Protein AF-Q0RJN5-F1 (afdb_monomer)

Nearest PDB structures (foldseek):
  2vxg-assembly2_B  TM=4.137E-01  e=9.667E+00  Drosophila melanogaster
  7qfw-assembly1_A  TM=2.878E-01  e=8.114E+00  Saccharomyces cerevisiae S288C

InterPro domains:
  IPR058711 SCO6045-like, C-terminal domain [PF26136] (18-96)

Structure (mmCIF, N/CA/C/O backbone):
data_AF-Q0RJN5-F1
#
_entry.id   AF-Q0RJN5-F1
#
loop_
_atom_site.group_PDB
_atom_site.id
_atom_site.type_symbol
_atom_site.label_atom_id
_atom_site.label_alt_id
_atom_site.label_comp_id
_atom_site.label_asym_id
_atom_site.label_entity_id
_atom_site.label_seq_id
_atom_site.pdbx_PDB_ins_code
_atom_site.Cartn_x
_atom_site.Cartn_y
_atom_site.Cartn_z
_atom_site.occupancy
_atom_site.B_iso_or_equiv
_atom_site.auth_seq_id
_atom_site.auth_comp_id
_atom_site.auth_asym_id
_atom_site.auth_atom_id
_atom_site.pdbx_PDB_model_num
ATOM 1 N N . MET A 1 1 ? 22.561 -2.461 -50.971 1.00 41.19 1 MET A N 1
ATOM 2 C CA . MET A 1 1 ? 21.903 -3.291 -49.940 1.00 41.19 1 MET A CA 1
ATOM 3 C C . MET A 1 1 ? 20.669 -2.527 -49.479 1.00 41.19 1 MET A C 1
ATOM 5 O O . MET A 1 1 ? 20.798 -1.610 -48.682 1.00 41.19 1 MET A O 1
ATOM 9 N N . GLY A 1 2 ? 19.520 -2.763 -50.122 1.00 50.59 2 GLY A N 1
ATOM 10 C CA . GLY A 1 2 ? 18.299 -1.992 -49.871 1.00 50.59 2 GLY A CA 1
ATOM 11 C C . GLY A 1 2 ? 17.661 -2.412 -48.552 1.00 50.59 2 GLY A C 1
ATOM 12 O O . GLY A 1 2 ? 17.374 -3.590 -48.360 1.00 50.59 2 GLY A O 1
ATOM 13 N N . THR A 1 3 ? 17.462 -1.467 -47.639 1.00 60.16 3 THR A N 1
ATOM 14 C CA . THR A 1 3 ? 16.621 -1.664 -46.457 1.00 60.16 3 THR A CA 1
ATOM 15 C C . THR A 1 3 ? 15.200 -1.942 -46.936 1.00 60.16 3 THR A C 1
ATOM 17 O O . THR A 1 3 ? 14.5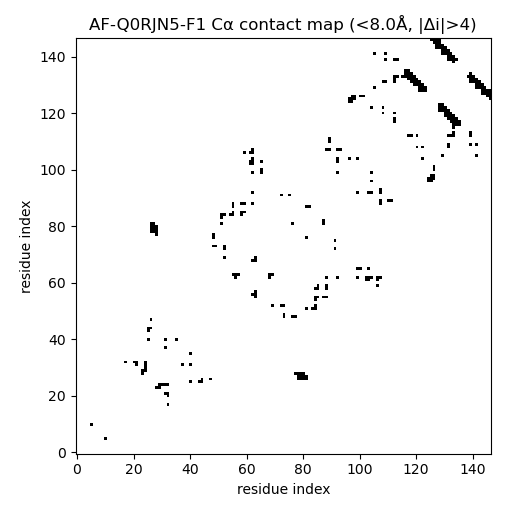68 -1.057 -47.514 1.00 60.16 3 THR A O 1
ATOM 20 N N . ALA A 1 4 ? 14.710 -3.168 -46.743 1.00 65.62 4 ALA A N 1
ATOM 21 C CA . ALA A 1 4 ? 13.299 -3.473 -46.953 1.00 65.62 4 ALA A CA 1
ATOM 22 C C . ALA A 1 4 ? 12.446 -2.465 -46.155 1.00 65.62 4 ALA A C 1
ATOM 24 O O . ALA A 1 4 ? 12.834 -2.119 -45.031 1.00 65.62 4 ALA A O 1
ATOM 25 N N . PRO A 1 5 ? 11.332 -1.958 -46.712 1.00 68.38 5 PRO A N 1
ATOM 26 C CA . PRO A 1 5 ? 10.482 -1.015 -46.002 1.00 68.38 5 PRO A CA 1
ATOM 27 C C . PRO A 1 5 ? 10.015 -1.664 -44.698 1.00 68.38 5 PRO A C 1
ATOM 29 O O . PRO A 1 5 ? 9.427 -2.745 -44.701 1.00 68.38 5 PRO A O 1
ATOM 32 N N . VAL A 1 6 ? 10.341 -1.027 -43.573 1.00 76.56 6 VAL A N 1
ATOM 33 C CA . VAL A 1 6 ? 9.873 -1.460 -42.258 1.00 76.56 6 VAL A CA 1
ATOM 34 C C . VAL A 1 6 ? 8.358 -1.344 -42.270 1.00 76.56 6 VAL A C 1
ATOM 36 O O . VAL A 1 6 ? 7.841 -0.241 -42.423 1.00 76.56 6 VAL A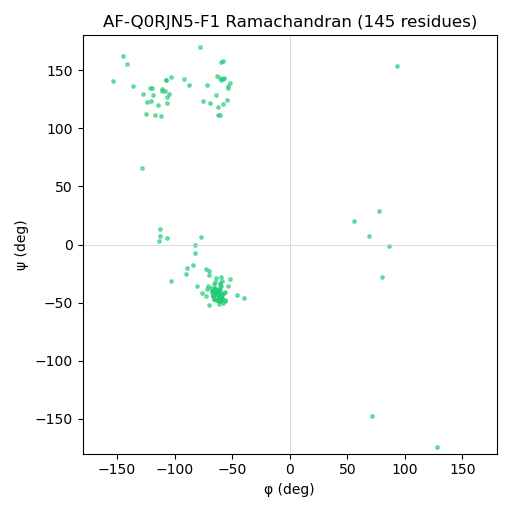 O 1
ATOM 39 N N . ASP A 1 7 ? 7.664 -2.466 -42.099 1.00 88.50 7 ASP A N 1
ATOM 40 C CA . ASP A 1 7 ? 6.226 -2.453 -41.857 1.00 88.50 7 ASP A CA 1
ATOM 41 C C . ASP A 1 7 ? 5.961 -1.669 -40.553 1.00 88.50 7 ASP A C 1
ATOM 43 O O . ASP A 1 7 ? 6.380 -2.111 -39.468 1.00 88.50 7 ASP A O 1
ATOM 47 N N . PRO A 1 8 ? 5.331 -0.483 -40.639 1.00 89.19 8 PRO A N 1
ATOM 48 C CA . PRO A 1 8 ? 5.120 0.380 -39.486 1.00 89.19 8 PRO A CA 1
ATOM 49 C C . PRO A 1 8 ? 4.205 -0.265 -38.441 1.00 89.19 8 PRO A C 1
ATOM 51 O O . PRO A 1 8 ? 4.379 -0.001 -37.248 1.00 89.19 8 PRO A O 1
ATOM 54 N N . ASP A 1 9 ? 3.283 -1.143 -38.842 1.00 90.81 9 ASP A N 1
ATOM 55 C CA . ASP A 1 9 ? 2.374 -1.810 -37.911 1.00 90.81 9 ASP A CA 1
ATOM 56 C C . ASP A 1 9 ? 3.088 -2.930 -37.154 1.00 90.81 9 ASP A C 1
ATOM 58 O O . ASP A 1 9 ? 2.991 -3.010 -35.924 1.00 90.81 9 ASP A O 1
ATOM 62 N N . ALA A 1 10 ? 3.925 -3.713 -37.841 1.00 88.94 10 ALA A N 1
ATOM 63 C CA . ALA A 1 10 ? 4.805 -4.674 -37.181 1.00 88.94 10 ALA A CA 1
ATOM 64 C C . ALA A 1 10 ? 5.794 -3.985 -36.220 1.00 88.94 10 ALA A C 1
ATOM 66 O O . ALA A 1 10 ? 6.080 -4.504 -35.137 1.00 88.94 10 ALA A O 1
ATOM 67 N N . ALA A 1 11 ? 6.318 -2.808 -36.580 1.00 90.25 11 ALA A N 1
ATOM 68 C CA . ALA A 1 11 ? 7.181 -2.021 -35.699 1.00 90.25 11 ALA A CA 1
ATOM 69 C C . ALA A 1 11 ? 6.434 -1.508 -34.458 1.00 90.25 11 ALA A C 1
ATOM 71 O O . ALA A 1 11 ? 6.941 -1.632 -33.339 1.00 90.25 11 ALA A O 1
ATOM 72 N N . ARG A 1 12 ? 5.210 -0.998 -34.633 1.00 92.81 12 ARG A N 1
ATOM 73 C CA . ARG A 1 12 ? 4.350 -0.542 -33.533 1.00 92.81 12 ARG A CA 1
ATOM 74 C C . ARG A 1 12 ? 3.989 -1.683 -32.581 1.00 92.81 12 ARG A C 1
ATOM 76 O O . ARG A 1 12 ? 4.052 -1.494 -31.367 1.00 92.81 12 ARG A O 1
ATOM 83 N N . ALA A 1 13 ? 3.676 -2.868 -33.105 1.00 92.44 13 ALA A N 1
ATOM 84 C CA . ALA A 1 13 ? 3.374 -4.045 -32.291 1.00 92.44 13 ALA A CA 1
ATOM 85 C C . ALA A 1 13 ? 4.567 -4.459 -31.410 1.00 92.44 13 ALA A C 1
ATOM 87 O O . ALA A 1 13 ? 4.402 -4.682 -30.210 1.00 92.44 13 ALA A O 1
ATOM 88 N N . ARG A 1 14 ? 5.789 -4.484 -31.968 1.00 89.94 14 ARG A N 1
ATOM 89 C CA . ARG A 1 14 ? 7.009 -4.773 -31.190 1.00 89.94 14 ARG A CA 1
ATOM 90 C C . ARG A 1 14 ? 7.244 -3.749 -30.078 1.00 89.94 14 ARG A C 1
ATOM 92 O O . ARG A 1 14 ? 7.588 -4.135 -28.962 1.00 89.94 14 ARG A O 1
ATOM 99 N N . LEU A 1 15 ? 7.019 -2.464 -30.358 1.00 92.38 15 LEU A N 1
ATOM 100 C CA . LEU A 1 15 ? 7.136 -1.406 -29.353 1.00 92.38 15 LEU A CA 1
ATOM 101 C C . LEU A 1 15 ? 6.131 -1.596 -28.209 1.00 92.38 15 LEU A C 1
ATOM 103 O O . LEU A 1 15 ? 6.518 -1.512 -27.046 1.00 92.38 15 LEU A O 1
ATOM 107 N N . ALA A 1 16 ? 4.870 -1.892 -28.524 1.00 92.69 16 ALA A N 1
ATOM 108 C CA . ALA A 1 16 ? 3.829 -2.099 -27.519 1.00 92.69 16 ALA A CA 1
ATOM 109 C C . ALA A 1 16 ? 4.154 -3.271 -26.573 1.00 92.69 16 ALA A C 1
ATOM 111 O O . ALA A 1 16 ? 3.948 -3.170 -25.360 1.00 92.69 16 ALA A O 1
ATOM 112 N N . VAL A 1 17 ? 4.722 -4.359 -27.106 1.00 91.00 17 VAL A N 1
ATOM 113 C CA . VAL A 1 17 ? 5.202 -5.496 -26.302 1.00 91.00 17 VAL A CA 1
ATOM 114 C C . VAL A 1 17 ? 6.348 -5.067 -25.384 1.00 91.00 17 VAL A C 1
ATOM 116 O O . VAL A 1 17 ? 6.300 -5.337 -24.185 1.00 91.00 17 VAL A O 1
ATOM 119 N N . GLY A 1 18 ? 7.340 -4.345 -25.913 1.00 90.25 18 GLY A N 1
ATOM 120 C CA . GLY A 1 18 ? 8.468 -3.839 -25.123 1.00 90.25 18 GLY A CA 1
ATOM 121 C C . GLY A 1 18 ? 8.041 -2.879 -24.008 1.00 90.25 18 GLY A C 1
ATOM 122 O O . GLY A 1 18 ? 8.487 -3.012 -22.871 1.00 90.25 18 GLY A O 1
ATOM 123 N N . GLN A 1 19 ? 7.118 -1.958 -24.295 1.00 93.19 19 GLN A N 1
ATOM 124 C CA . GLN A 1 19 ? 6.549 -1.043 -23.301 1.00 93.19 19 GLN A CA 1
ATOM 125 C C . GLN A 1 19 ? 5.777 -1.792 -22.212 1.00 93.19 19 GLN A C 1
ATOM 127 O O . GLN A 1 19 ? 5.919 -1.479 -21.032 1.00 93.19 19 GLN A O 1
ATOM 132 N N . SER A 1 20 ? 5.000 -2.808 -22.591 1.00 90.50 20 SER A N 1
ATOM 133 C CA . SER A 1 20 ? 4.264 -3.636 -21.632 1.00 90.50 20 SER A CA 1
ATOM 134 C C . SER A 1 20 ? 5.214 -4.413 -20.719 1.00 90.50 20 SER A C 1
ATOM 136 O O . SER A 1 20 ? 5.011 -4.441 -19.506 1.00 90.50 20 SER A O 1
ATOM 138 N N . ALA A 1 21 ? 6.288 -4.981 -21.278 1.00 89.19 21 ALA A N 1
ATOM 139 C CA . ALA A 1 21 ? 7.324 -5.668 -20.511 1.00 89.19 21 ALA A CA 1
ATOM 140 C C . ALA A 1 21 ? 8.051 -4.720 -19.544 1.00 89.19 21 ALA A C 1
ATOM 142 O O . ALA A 1 21 ? 8.239 -5.063 -18.379 1.00 89.19 21 ALA A O 1
ATOM 143 N N . LEU A 1 22 ? 8.390 -3.505 -19.990 1.00 92.38 22 LEU A N 1
ATOM 144 C CA . LEU A 1 22 ? 9.001 -2.480 -19.142 1.00 92.38 22 LEU A CA 1
ATOM 145 C C . LEU A 1 22 ? 8.083 -2.084 -17.978 1.00 92.38 22 LEU A C 1
ATOM 147 O O . LEU A 1 22 ? 8.518 -2.054 -16.828 1.00 92.38 22 LEU A O 1
ATOM 151 N N . VAL A 1 23 ? 6.804 -1.812 -18.255 1.00 90.94 23 VAL A N 1
ATOM 152 C CA . VAL A 1 23 ? 5.828 -1.463 -17.212 1.00 90.94 23 VAL A CA 1
ATOM 153 C C . VAL A 1 23 ? 5.663 -2.617 -16.225 1.00 90.94 23 VAL A C 1
ATOM 155 O O . VAL A 1 23 ? 5.669 -2.385 -15.017 1.00 90.94 23 VAL A O 1
ATOM 158 N N . ALA A 1 24 ? 5.583 -3.859 -16.706 1.00 87.50 24 ALA A N 1
ATOM 159 C CA . ALA A 1 24 ? 5.522 -5.033 -15.841 1.00 87.50 24 ALA A CA 1
ATOM 160 C C . ALA A 1 24 ? 6.780 -5.170 -14.963 1.00 87.50 24 ALA A C 1
ATOM 162 O O . ALA A 1 24 ? 6.657 -5.400 -13.760 1.00 87.50 24 ALA A O 1
ATOM 163 N N . ALA A 1 25 ? 7.979 -4.961 -15.516 1.00 89.50 25 ALA A N 1
ATOM 164 C CA . ALA A 1 25 ? 9.235 -5.011 -14.764 1.00 89.50 25 ALA A CA 1
ATOM 165 C C . ALA A 1 25 ? 9.309 -3.933 -13.667 1.00 89.50 25 ALA A C 1
ATOM 167 O O . ALA A 1 25 ? 9.737 -4.210 -12.542 1.00 89.50 25 ALA A O 1
ATOM 168 N N . LEU A 1 26 ? 8.847 -2.716 -13.967 1.00 91.00 26 LEU A N 1
ATOM 169 C CA . LEU A 1 26 ? 8.826 -1.595 -13.023 1.00 91.00 26 LEU A CA 1
ATOM 170 C C . LEU A 1 26 ? 7.791 -1.768 -11.905 1.00 91.00 26 LEU A C 1
ATOM 172 O O . LEU A 1 26 ? 8.020 -1.332 -10.780 1.00 91.00 26 LEU A O 1
ATOM 176 N N . VAL A 1 27 ? 6.643 -2.369 -12.213 1.00 86.62 27 VAL A N 1
ATOM 177 C CA . VAL A 1 27 ? 5.472 -2.353 -11.328 1.00 86.62 27 VAL A CA 1
ATOM 178 C C . VAL A 1 27 ? 5.274 -3.676 -10.583 1.00 86.62 27 VAL A C 1
ATOM 180 O O . VAL A 1 27 ? 4.782 -3.666 -9.457 1.00 86.62 27 VAL A O 1
ATOM 183 N N . ALA A 1 28 ? 5.659 -4.806 -11.177 1.00 83.25 28 ALA A N 1
ATOM 184 C CA . ALA A 1 28 ? 5.449 -6.148 -10.630 1.00 83.25 28 ALA A CA 1
ATOM 185 C C . ALA A 1 28 ? 6.750 -6.883 -10.249 1.00 83.25 28 ALA A C 1
ATOM 187 O O . ALA A 1 28 ? 6.684 -8.032 -9.827 1.00 83.25 28 ALA A O 1
ATOM 188 N N . GLY A 1 29 ? 7.921 -6.243 -10.373 1.00 80.00 29 GLY A N 1
ATOM 189 C CA . GLY A 1 29 ? 9.197 -6.816 -9.919 1.00 80.00 29 GLY A CA 1
ATOM 190 C C . GLY A 1 29 ? 9.803 -7.874 -10.849 1.00 80.00 29 GLY A C 1
ATOM 191 O O . GLY A 1 29 ? 10.496 -8.771 -10.380 1.00 80.00 29 GLY A O 1
ATOM 192 N N . GLY A 1 30 ? 9.536 -7.790 -12.155 1.00 82.00 30 GLY A N 1
ATOM 193 C CA . GLY A 1 30 ? 10.166 -8.646 -13.167 1.00 82.00 30 GLY A CA 1
ATOM 194 C C . GLY A 1 30 ? 11.595 -8.221 -13.531 1.00 82.00 30 GLY A C 1
ATOM 195 O O . GLY A 1 30 ? 12.038 -7.131 -13.167 1.00 82.00 30 GLY A O 1
ATOM 196 N N . ALA A 1 31 ? 12.291 -9.081 -14.281 1.00 85.38 31 ALA A N 1
ATOM 197 C CA . ALA A 1 31 ? 13.629 -8.798 -14.800 1.00 85.38 31 ALA A CA 1
ATOM 198 C C . ALA A 1 31 ? 13.652 -7.527 -15.666 1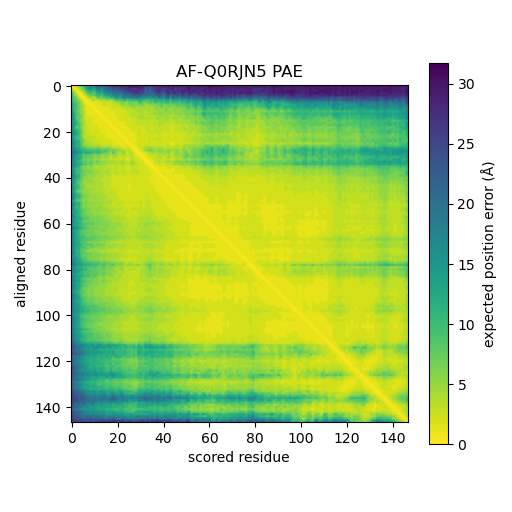.00 85.38 31 ALA A C 1
ATOM 200 O O . ALA A 1 31 ? 12.721 -7.276 -16.437 1.00 85.38 31 ALA A O 1
ATOM 201 N N . ASP A 1 32 ? 14.731 -6.751 -15.552 1.00 87.81 32 ASP A N 1
ATOM 202 C CA . ASP A 1 32 ? 14.934 -5.549 -16.359 1.00 87.81 32 ASP A CA 1
ATOM 203 C C . ASP A 1 32 ? 15.069 -5.921 -17.844 1.00 87.81 32 ASP A C 1
ATOM 205 O O . ASP A 1 32 ? 15.875 -6.794 -18.185 1.00 87.81 32 ASP A O 1
ATOM 209 N N . PRO A 1 33 ? 14.301 -5.285 -18.752 1.00 87.56 33 PRO A N 1
ATOM 210 C CA . PRO A 1 33 ? 14.492 -5.483 -20.180 1.00 87.56 33 PRO A CA 1
ATOM 211 C C . PRO A 1 33 ? 15.905 -5.063 -20.604 1.00 87.56 33 PRO A C 1
ATOM 213 O O . PRO A 1 33 ? 16.446 -4.069 -20.116 1.00 87.56 33 PRO A O 1
ATOM 216 N N . ALA A 1 34 ? 16.494 -5.796 -21.551 1.00 86.75 34 ALA A N 1
ATOM 217 C CA . ALA A 1 34 ? 17.821 -5.477 -22.067 1.00 86.75 34 ALA A CA 1
ATOM 218 C C . ALA A 1 34 ? 17.879 -4.049 -22.644 1.00 86.75 34 ALA A C 1
ATOM 220 O O . ALA A 1 34 ? 16.933 -3.582 -23.279 1.00 86.75 34 ALA A O 1
ATOM 221 N N . GLY A 1 35 ? 19.014 -3.374 -22.443 1.00 88.75 35 GLY A N 1
ATOM 222 C CA . GLY A 1 35 ? 19.253 -2.018 -22.949 1.00 88.75 35 GLY A CA 1
ATOM 223 C C . GLY A 1 35 ? 18.750 -0.885 -22.048 1.00 88.75 35 GLY A C 1
ATOM 224 O O . GLY A 1 35 ? 18.973 0.275 -22.384 1.00 88.75 35 GLY A O 1
ATOM 225 N N . PHE A 1 36 ? 18.119 -1.191 -20.909 1.00 89.69 36 PHE A N 1
ATOM 226 C CA . PHE A 1 36 ? 17.817 -0.200 -19.873 1.00 89.69 36 PHE A CA 1
ATOM 227 C C . PHE A 1 36 ? 18.934 -0.135 -18.833 1.00 89.69 36 PHE A C 1
ATOM 229 O O . PHE A 1 36 ? 19.508 -1.156 -18.458 1.00 89.69 36 PHE A O 1
ATOM 236 N N . ASP A 1 37 ? 19.225 1.076 -18.357 1.00 93.44 3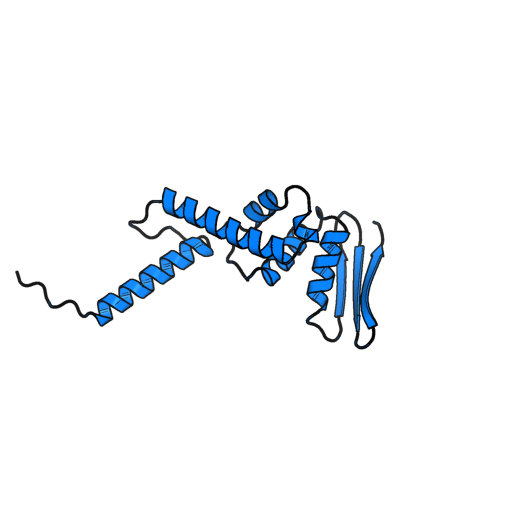7 ASP A N 1
ATOM 237 C CA . ASP A 1 37 ? 20.165 1.287 -17.260 1.00 93.44 37 ASP A CA 1
ATOM 238 C C . ASP A 1 37 ? 19.573 0.755 -15.936 1.00 93.44 37 ASP A C 1
ATOM 240 O O . ASP A 1 37 ? 18.505 1.228 -15.520 1.00 93.44 37 ASP A O 1
ATOM 244 N N . PRO A 1 38 ? 20.240 -0.189 -15.244 1.00 91.44 38 PRO A N 1
ATOM 245 C CA . PRO A 1 38 ? 19.732 -0.748 -13.990 1.00 91.44 38 PRO A CA 1
ATOM 246 C C . PRO A 1 38 ? 19.543 0.305 -12.887 1.00 91.44 38 PRO A C 1
ATOM 248 O O . PRO A 1 38 ? 18.611 0.215 -12.085 1.00 91.44 38 PRO A O 1
ATOM 251 N N . GLY A 1 39 ? 20.391 1.341 -12.853 1.00 94.31 39 GLY A N 1
ATOM 252 C CA . GLY A 1 39 ? 20.292 2.429 -11.878 1.00 94.31 39 GLY A CA 1
ATOM 253 C C . GLY A 1 39 ? 19.032 3.277 -12.072 1.00 94.31 39 GLY A C 1
ATOM 254 O O . GLY A 1 39 ? 18.315 3.566 -11.109 1.00 94.31 39 GLY A O 1
ATOM 255 N N . ALA A 1 40 ? 18.720 3.628 -13.318 1.00 94.00 40 ALA A N 1
ATOM 256 C CA . ALA A 1 40 ? 17.510 4.344 -13.700 1.00 94.00 40 ALA A CA 1
ATOM 257 C C . ALA A 1 40 ? 16.248 3.505 -13.453 1.00 94.00 40 ALA A C 1
ATOM 259 O O . ALA A 1 40 ? 15.237 4.040 -12.982 1.00 94.00 40 ALA A O 1
ATOM 260 N N . MET A 1 41 ? 16.307 2.194 -13.707 1.00 93.81 41 MET A N 1
ATOM 261 C CA . MET A 1 41 ? 15.222 1.262 -13.386 1.00 93.81 41 MET A CA 1
ATOM 262 C C . MET A 1 41 ? 14.929 1.260 -11.885 1.00 93.81 41 MET A C 1
ATOM 264 O O . MET A 1 41 ? 13.783 1.459 -11.475 1.00 93.81 41 MET A O 1
ATOM 268 N N . GLU A 1 42 ? 15.960 1.135 -11.053 1.00 91.75 42 GLU A N 1
ATOM 269 C CA . GLU A 1 42 ? 15.803 1.138 -9.600 1.00 91.75 42 GLU A CA 1
ATOM 270 C C . GLU A 1 42 ? 15.340 2.497 -9.051 1.00 91.75 42 GLU A C 1
ATOM 272 O O . GLU A 1 42 ? 14.472 2.5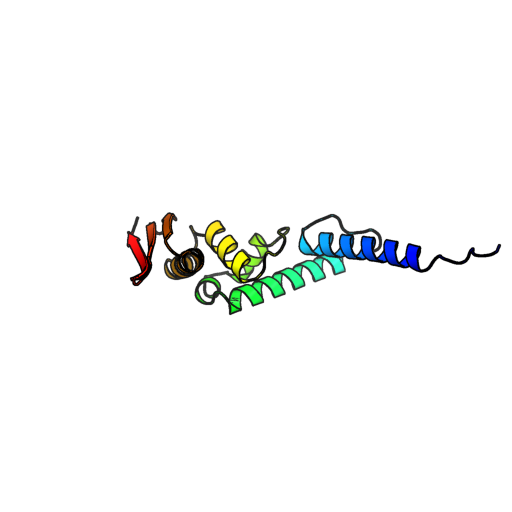72 -8.180 1.00 91.75 42 GLU A O 1
ATOM 277 N N . ALA A 1 43 ? 15.857 3.608 -9.582 1.00 94.25 43 ALA A N 1
ATOM 278 C CA . ALA A 1 43 ? 15.357 4.942 -9.249 1.00 94.25 43 ALA A CA 1
ATOM 279 C C . ALA A 1 43 ? 13.862 5.092 -9.590 1.00 94.25 43 ALA A C 1
ATOM 281 O O . ALA A 1 43 ? 13.085 5.608 -8.782 1.00 94.25 43 ALA A O 1
ATOM 282 N N . THR A 1 44 ? 13.443 4.582 -10.750 1.00 94.62 44 THR A N 1
ATOM 283 C CA . THR A 1 44 ? 12.045 4.631 -11.193 1.00 94.62 44 THR A CA 1
ATOM 284 C C . THR A 1 44 ? 11.144 3.774 -10.304 1.00 94.62 44 THR A C 1
ATOM 286 O O . THR A 1 44 ? 10.079 4.239 -9.894 1.00 94.62 44 THR A O 1
ATOM 289 N N . ARG A 1 45 ? 11.569 2.557 -9.934 1.00 93.00 45 ARG A N 1
ATOM 290 C CA . ARG A 1 45 ? 10.833 1.698 -8.989 1.00 93.00 45 ARG A CA 1
ATOM 291 C C . ARG A 1 45 ? 10.597 2.400 -7.657 1.00 93.00 45 ARG A C 1
ATOM 293 O O . ARG A 1 45 ? 9.457 2.461 -7.194 1.00 93.00 45 ARG A O 1
ATOM 300 N N . ARG A 1 46 ? 11.643 2.998 -7.080 1.00 92.88 46 ARG A N 1
ATOM 301 C CA . ARG A 1 46 ? 11.541 3.758 -5.823 1.00 92.88 46 ARG A CA 1
ATOM 302 C C . ARG A 1 46 ? 10.556 4.921 -5.941 1.00 92.88 46 ARG A C 1
ATOM 304 O O . ARG A 1 46 ? 9.658 5.040 -5.110 1.00 92.88 46 ARG A O 1
ATOM 311 N N . ALA A 1 47 ? 10.636 5.704 -7.017 1.00 94.69 47 ALA A N 1
ATOM 312 C CA . ALA A 1 47 ? 9.707 6.808 -7.263 1.00 94.69 47 ALA A CA 1
ATOM 313 C C . ALA A 1 47 ? 8.241 6.341 -7.396 1.00 94.69 47 ALA A C 1
ATOM 315 O O . ALA A 1 47 ? 7.324 6.995 -6.889 1.00 94.69 47 ALA A O 1
ATOM 316 N N . LEU A 1 48 ? 7.996 5.196 -8.044 1.00 94.44 48 LEU A N 1
ATOM 317 C CA . LEU A 1 48 ? 6.657 4.607 -8.158 1.00 94.44 48 LEU A CA 1
ATOM 318 C C . LEU A 1 48 ? 6.117 4.142 -6.800 1.00 94.44 48 LEU A C 1
ATOM 320 O O . LEU A 1 48 ? 4.953 4.409 -6.483 1.00 94.44 48 LEU A O 1
ATOM 324 N N . VAL A 1 49 ? 6.950 3.493 -5.983 1.00 95.31 49 VAL A N 1
ATOM 325 C CA . VAL A 1 49 ? 6.584 3.100 -4.616 1.00 95.31 49 VAL A CA 1
ATOM 326 C C . VAL A 1 49 ? 6.274 4.333 -3.766 1.00 95.31 49 VAL A C 1
ATOM 328 O O . VAL A 1 49 ? 5.260 4.347 -3.068 1.00 95.31 49 VAL A O 1
ATOM 331 N N . ASP A 1 50 ? 7.061 5.402 -3.874 1.00 95.88 50 ASP A N 1
ATOM 332 C CA . ASP A 1 50 ? 6.799 6.653 -3.159 1.00 95.88 50 ASP A CA 1
ATOM 333 C C . ASP A 1 50 ? 5.502 7.332 -3.595 1.00 95.88 50 ASP A C 1
ATOM 335 O O . ASP A 1 50 ? 4.728 7.801 -2.755 1.00 95.88 50 ASP A O 1
ATOM 339 N N . LYS A 1 51 ? 5.199 7.326 -4.895 1.00 95.69 51 LYS A N 1
ATOM 340 C CA . LYS A 1 51 ? 3.917 7.820 -5.408 1.00 95.69 51 LYS A CA 1
ATOM 341 C C . LYS A 1 51 ? 2.747 7.014 -4.844 1.00 95.69 51 LYS A C 1
ATOM 343 O O . LYS A 1 51 ? 1.744 7.591 -4.415 1.00 95.69 51 LYS A O 1
ATOM 348 N N . ARG A 1 52 ? 2.875 5.685 -4.818 1.00 96.56 52 ARG A N 1
ATOM 349 C CA . ARG A 1 52 ? 1.878 4.774 -4.241 1.00 96.56 52 ARG A CA 1
ATOM 350 C C . ARG A 1 52 ? 1.682 5.059 -2.752 1.00 96.56 52 ARG A C 1
ATOM 352 O O . ARG A 1 52 ? 0.547 5.253 -2.321 1.00 96.56 52 ARG A O 1
ATOM 359 N N . ARG A 1 53 ? 2.778 5.182 -1.997 1.00 97.75 53 ARG A N 1
ATOM 360 C CA . ARG A 1 53 ? 2.789 5.541 -0.574 1.00 97.75 53 ARG A CA 1
ATOM 361 C C . ARG A 1 53 ? 2.072 6.862 -0.321 1.00 97.75 53 ARG A C 1
ATOM 363 O O . ARG A 1 53 ? 1.223 6.929 0.559 1.00 97.75 53 ARG A O 1
ATOM 370 N N . ALA A 1 54 ? 2.368 7.901 -1.101 1.00 98.06 54 ALA A N 1
ATOM 371 C CA . ALA A 1 54 ? 1.711 9.200 -0.973 1.00 98.06 54 ALA A CA 1
ATOM 372 C C . ALA A 1 54 ? 0.200 9.115 -1.257 1.00 98.06 54 ALA A C 1
ATOM 374 O O . ALA A 1 54 ? -0.599 9.744 -0.563 1.00 98.06 54 ALA A O 1
ATOM 375 N N . GLY A 1 55 ? -0.205 8.312 -2.246 1.00 98.25 55 GLY A N 1
ATOM 376 C CA . GLY A 1 55 ? -1.615 8.035 -2.526 1.00 98.25 55 GLY A CA 1
ATOM 377 C C . GLY A 1 55 ? -2.322 7.333 -1.364 1.00 98.25 55 GLY A C 1
ATOM 378 O O . GLY A 1 55 ? -3.431 7.722 -0.997 1.00 98.25 55 GLY A O 1
ATOM 379 N N . VAL A 1 56 ? -1.669 6.338 -0.753 1.00 98.38 56 VAL A N 1
ATOM 380 C CA . VAL A 1 56 ? -2.173 5.661 0.451 1.00 98.38 56 VAL A CA 1
ATOM 381 C C . VAL A 1 56 ? -2.257 6.645 1.615 1.00 98.38 56 VAL A C 1
ATOM 383 O O . VAL A 1 56 ? -3.320 6.763 2.210 1.00 98.38 56 VAL A O 1
ATOM 386 N N . ALA A 1 57 ? -1.211 7.430 1.875 1.00 98.38 57 ALA A N 1
ATOM 387 C CA . ALA A 1 57 ? -1.183 8.380 2.984 1.00 98.38 57 ALA A CA 1
ATOM 388 C C . ALA A 1 57 ? -2.337 9.393 2.936 1.00 98.38 57 ALA A C 1
ATOM 390 O O . ALA A 1 57 ? -2.980 9.669 3.943 1.00 98.38 57 ALA A O 1
ATOM 391 N N . ARG A 1 58 ? -2.654 9.904 1.738 1.00 98.19 58 ARG A N 1
ATOM 392 C CA . ARG A 1 58 ? -3.793 10.815 1.532 1.00 98.19 58 ARG A CA 1
ATOM 393 C C . ARG A 1 58 ? -5.145 10.154 1.795 1.00 98.19 58 ARG A C 1
ATOM 395 O O . ARG A 1 58 ? -6.092 10.835 2.171 1.00 98.19 58 ARG A O 1
ATOM 402 N N . ARG A 1 59 ? -5.265 8.851 1.527 1.00 97.62 59 ARG A N 1
ATOM 403 C CA . ARG A 1 59 ? -6.530 8.112 1.633 1.00 97.62 59 ARG A CA 1
ATOM 404 C C . ARG A 1 59 ? -6.755 7.497 3.016 1.00 97.62 59 ARG A C 1
ATOM 406 O O . ARG A 1 59 ? -7.918 7.274 3.356 1.00 97.62 59 ARG A O 1
ATOM 413 N N . TRP A 1 60 ? -5.672 7.234 3.744 1.00 98.19 60 TRP A N 1
ATOM 414 C CA . TRP A 1 60 ? -5.614 6.492 5.004 1.00 98.19 60 TRP A CA 1
ATOM 415 C C . TRP A 1 60 ? -4.869 7.296 6.081 1.00 98.19 60 TRP A C 1
ATOM 417 O O . TRP A 1 60 ? -3.752 6.931 6.451 1.00 98.19 60 TRP A O 1
ATOM 427 N N . PRO A 1 61 ? -5.409 8.443 6.526 1.00 98.06 61 PRO A N 1
ATOM 428 C CA . PRO A 1 61 ? -4.700 9.357 7.417 1.00 98.06 61 PRO A CA 1
ATOM 429 C C . PRO A 1 61 ? -4.302 8.738 8.762 1.00 98.06 61 PRO A C 1
ATOM 431 O O . PRO A 1 61 ? -3.238 9.079 9.271 1.00 98.06 61 PRO A O 1
ATOM 434 N N . THR A 1 62 ? -5.106 7.837 9.338 1.00 98.38 62 THR A N 1
ATOM 435 C CA . THR A 1 62 ? -4.756 7.216 10.627 1.00 98.38 62 THR A CA 1
ATOM 436 C C . THR A 1 62 ? -3.628 6.207 10.449 1.00 98.38 62 THR A C 1
ATOM 438 O O . THR A 1 62 ? -2.649 6.249 11.182 1.00 98.38 62 THR A O 1
ATOM 441 N N . LEU A 1 63 ? -3.706 5.369 9.417 1.00 97.94 63 LEU A N 1
ATOM 442 C CA . LEU A 1 63 ? -2.630 4.456 9.034 1.00 97.94 63 LEU A CA 1
ATOM 443 C C . LEU A 1 63 ? -1.328 5.194 8.675 1.00 97.94 63 LEU A C 1
ATOM 445 O O . LEU A 1 63 ? -0.241 4.705 8.962 1.00 97.94 63 LEU A O 1
ATOM 449 N N . ALA A 1 64 ? -1.430 6.367 8.048 1.00 98.25 64 ALA A N 1
ATOM 450 C CA . ALA A 1 64 ? -0.283 7.184 7.657 1.00 98.25 64 ALA A CA 1
ATOM 451 C C . ALA A 1 64 ? 0.416 7.874 8.836 1.00 98.25 64 ALA A C 1
ATOM 453 O O . ALA A 1 64 ? 1.571 8.275 8.699 1.00 98.25 64 ALA A O 1
ATOM 454 N N . ALA A 1 65 ? -0.289 8.035 9.958 1.00 98.31 65 ALA A N 1
ATOM 455 C CA . ALA A 1 65 ? 0.245 8.597 11.193 1.00 98.31 65 ALA A CA 1
ATOM 456 C C . ALA A 1 65 ? 1.006 7.563 12.040 1.00 98.31 65 ALA A C 1
ATOM 458 O O . ALA A 1 65 ? 1.630 7.936 13.032 1.00 98.31 65 ALA A O 1
ATOM 459 N N . GLU A 1 66 ? 0.973 6.282 11.662 1.00 98.25 66 GLU A N 1
ATOM 460 C CA . GLU A 1 66 ? 1.711 5.239 12.368 1.00 98.25 66 GLU A CA 1
ATOM 461 C C . GLU A 1 66 ? 3.230 5.478 12.300 1.00 98.25 66 GLU A C 1
ATOM 463 O O . GLU A 1 66 ? 3.750 5.928 11.267 1.00 98.25 66 GLU A O 1
ATOM 468 N N . PRO A 1 67 ? 3.971 5.135 13.369 1.00 97.31 67 PRO A N 1
ATOM 469 C CA . PRO A 1 67 ? 5.424 5.217 13.374 1.00 97.31 67 PRO A CA 1
ATOM 470 C C . PRO A 1 67 ? 6.038 4.465 12.193 1.00 97.31 67 PRO A C 1
ATOM 472 O O . PRO A 1 67 ? 5.629 3.354 11.849 1.00 97.31 67 PRO A O 1
ATOM 475 N N . GLU A 1 68 ? 7.025 5.101 11.560 1.00 96.38 68 GLU A N 1
ATOM 476 C CA . GLU A 1 68 ? 7.777 4.541 10.433 1.00 96.38 68 GLU A CA 1
ATOM 477 C C . GLU A 1 68 ? 6.912 4.098 9.239 1.00 96.38 68 GLU A C 1
ATOM 479 O O . GLU A 1 68 ? 7.385 3.336 8.392 1.00 96.38 68 GLU A O 1
ATOM 484 N N . PHE A 1 69 ? 5.675 4.608 9.111 1.00 97.62 69 PHE A N 1
ATOM 485 C CA . PHE A 1 69 ? 4.748 4.245 8.031 1.00 97.62 69 PHE A CA 1
ATOM 486 C C . PHE A 1 69 ? 5.431 4.234 6.661 1.00 97.62 69 PHE A C 1
ATOM 488 O O . PHE A 1 69 ? 5.238 3.310 5.877 1.00 97.62 69 PHE A O 1
ATOM 495 N N . GLY A 1 70 ? 6.264 5.238 6.369 1.00 96.88 70 GLY A N 1
ATOM 496 C CA . GLY A 1 70 ? 6.914 5.328 5.069 1.00 96.88 70 GLY A CA 1
ATOM 497 C C . GLY A 1 70 ? 7.912 4.209 4.786 1.00 96.88 70 GLY A C 1
ATOM 498 O O . GLY A 1 70 ? 7.835 3.601 3.718 1.00 96.88 70 GLY A O 1
ATOM 499 N N . VAL A 1 71 ? 8.784 3.902 5.746 1.00 96.75 71 VAL A N 1
ATOM 500 C CA . VAL A 1 71 ? 9.780 2.826 5.629 1.00 96.75 71 VAL A CA 1
ATOM 501 C C . VAL A 1 71 ? 9.075 1.473 5.550 1.00 96.75 71 VAL A C 1
ATOM 503 O O . VAL A 1 71 ? 9.330 0.685 4.639 1.00 96.75 71 VAL A O 1
ATOM 506 N N . ARG A 1 72 ? 8.107 1.238 6.441 1.00 97.38 72 ARG A N 1
ATOM 507 C CA . ARG A 1 72 ? 7.326 -0.005 6.485 1.00 97.38 72 ARG A CA 1
ATOM 508 C C . ARG A 1 72 ? 6.515 -0.210 5.209 1.00 97.38 72 ARG A C 1
ATOM 510 O O . 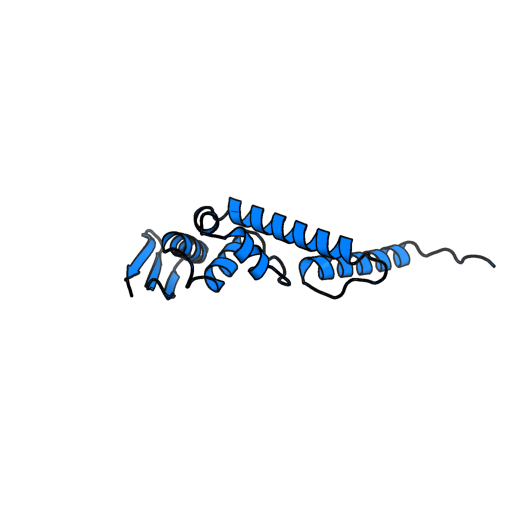ARG A 1 72 ? 6.471 -1.319 4.679 1.00 97.38 72 ARG A O 1
ATOM 517 N N . PHE A 1 73 ? 5.904 0.849 4.673 1.00 97.81 73 PHE A N 1
ATOM 518 C CA . PHE A 1 73 ? 5.154 0.773 3.420 1.00 97.81 73 PHE A CA 1
ATOM 519 C C . PHE A 1 73 ? 6.065 0.477 2.231 1.00 97.81 73 PHE A C 1
ATOM 521 O O . PHE A 1 73 ? 5.710 -0.360 1.406 1.00 97.81 73 PHE A O 1
ATOM 528 N N . GLN A 1 74 ? 7.228 1.129 2.134 1.00 95.56 74 GLN A N 1
ATOM 529 C CA . GLN A 1 74 ? 8.188 0.864 1.060 1.00 95.56 74 GLN A CA 1
ATOM 530 C C . GLN A 1 74 ? 8.663 -0.594 1.086 1.00 95.56 74 GLN A C 1
ATOM 532 O O . GLN A 1 74 ? 8.596 -1.268 0.058 1.00 95.56 74 GLN A O 1
ATOM 537 N N . ALA A 1 75 ? 9.045 -1.105 2.261 1.00 94.88 75 ALA A N 1
ATOM 538 C CA . ALA A 1 75 ? 9.439 -2.501 2.438 1.00 94.88 75 ALA A CA 1
ATOM 539 C C . ALA A 1 75 ? 8.300 -3.473 2.081 1.00 94.88 75 ALA A C 1
ATOM 541 O O . ALA A 1 75 ? 8.507 -4.450 1.365 1.00 94.88 75 ALA A O 1
ATOM 542 N N . TRP A 1 76 ? 7.071 -3.180 2.518 1.00 95.44 76 TRP A N 1
ATOM 543 C CA . TRP A 1 76 ? 5.889 -3.977 2.187 1.00 95.44 76 TRP A CA 1
ATOM 544 C C . TRP A 1 76 ? 5.535 -3.932 0.692 1.00 95.44 76 TRP A C 1
ATOM 546 O O . TRP A 1 76 ? 5.020 -4.915 0.160 1.00 95.44 76 TRP A O 1
ATOM 556 N N . ALA A 1 77 ? 5.756 -2.807 0.012 1.00 94.50 77 ALA A N 1
ATOM 557 C CA . ALA A 1 77 ? 5.392 -2.610 -1.389 1.00 94.50 77 ALA A CA 1
ATOM 558 C C . ALA A 1 77 ? 6.443 -3.143 -2.374 1.00 94.50 77 ALA A C 1
ATOM 560 O O . ALA A 1 77 ? 6.116 -3.333 -3.548 1.00 94.50 77 ALA A O 1
ATOM 561 N N . ALA A 1 78 ? 7.678 -3.373 -1.920 1.00 88.44 78 ALA A N 1
ATOM 562 C CA . ALA A 1 78 ? 8.771 -3.869 -2.746 1.00 88.44 78 ALA A CA 1
ATOM 563 C C . ALA A 1 78 ? 8.381 -5.175 -3.464 1.00 88.44 78 ALA A C 1
ATOM 565 O O . ALA A 1 78 ? 7.930 -6.138 -2.844 1.00 88.44 78 ALA A O 1
ATOM 566 N N . GLY A 1 79 ? 8.505 -5.182 -4.795 1.00 82.00 79 GLY A N 1
ATOM 567 C CA . GLY A 1 79 ? 8.160 -6.330 -5.643 1.00 82.00 79 GLY A CA 1
ATOM 568 C C . GLY A 1 79 ? 6.665 -6.662 -5.727 1.00 82.00 79 GLY A C 1
ATOM 569 O O . GLY A 1 79 ? 6.308 -7.690 -6.294 1.00 82.00 79 GLY A O 1
ATOM 570 N N . ARG A 1 80 ? 5.770 -5.827 -5.176 1.00 89.69 80 ARG A N 1
ATOM 571 C CA . ARG A 1 80 ? 4.322 -6.081 -5.196 1.00 89.69 80 ARG A CA 1
ATOM 572 C C . ARG A 1 80 ? 3.597 -5.161 -6.169 1.00 89.69 80 ARG A C 1
ATOM 574 O O . ARG A 1 80 ? 3.673 -3.940 -5.989 1.00 89.69 80 ARG A O 1
ATOM 581 N N . PRO A 1 81 ? 2.789 -5.707 -7.097 1.00 90.38 81 PRO A N 1
ATOM 582 C CA . PRO A 1 81 ? 1.984 -4.882 -7.980 1.00 90.38 81 PRO A CA 1
ATOM 583 C C . PRO A 1 81 ? 1.005 -4.002 -7.175 1.00 90.38 81 PRO A C 1
ATOM 585 O O . PRO A 1 81 ? 0.463 -4.441 -6.155 1.00 90.38 81 PRO A O 1
ATOM 588 N N . PRO A 1 82 ? 0.779 -2.745 -7.591 1.00 92.88 82 PRO A N 1
ATOM 589 C CA . PRO A 1 82 ? -0.184 -1.850 -6.979 1.00 92.88 82 PRO A CA 1
ATOM 590 C C . PRO A 1 82 ? -1.607 -2.295 -7.317 1.00 92.88 82 PRO A C 1
ATOM 592 O O . PRO A 1 82 ? -1.917 -2.600 -8.466 1.00 92.88 82 PRO A O 1
ATOM 595 N N . ALA A 1 83 ? -2.492 -2.257 -6.323 1.00 93.50 83 ALA A N 1
ATOM 596 C CA . ALA A 1 83 ? -3.928 -2.484 -6.501 1.00 93.50 83 ALA A CA 1
ATOM 597 C C . ALA A 1 83 ? -4.743 -1.176 -6.383 1.00 93.50 83 ALA A C 1
ATOM 599 O O . ALA A 1 83 ? -5.976 -1.185 -6.397 1.00 93.50 83 ALA A O 1
ATOM 600 N N . GLY A 1 84 ? -4.049 -0.038 -6.260 1.00 94.81 84 GLY A N 1
ATOM 601 C CA . GLY A 1 84 ? -4.620 1.287 -6.039 1.00 94.81 84 GLY A CA 1
ATOM 602 C C . GLY A 1 84 ? -4.703 1.641 -4.554 1.00 94.81 84 GLY A C 1
ATOM 603 O O . GLY A 1 84 ? -4.840 0.771 -3.697 1.00 94.81 84 GLY A O 1
ATOM 604 N N . ALA A 1 85 ? -4.673 2.941 -4.240 1.00 96.44 85 ALA A N 1
ATOM 605 C CA . ALA A 1 85 ? -4.467 3.445 -2.875 1.00 96.44 85 ALA A CA 1
ATOM 606 C C . ALA A 1 85 ? -5.428 2.865 -1.821 1.00 96.44 85 ALA A C 1
ATOM 608 O O . ALA A 1 85 ? -5.039 2.625 -0.682 1.00 96.44 85 ALA A O 1
ATOM 609 N N . TYR A 1 86 ? -6.691 2.617 -2.180 1.00 96.81 86 TYR A N 1
ATOM 610 C CA . TYR A 1 86 ? -7.642 1.988 -1.264 1.00 96.81 86 TYR A CA 1
ATOM 611 C C . TYR A 1 86 ? -7.307 0.509 -1.007 1.00 96.81 86 TYR A C 1
ATOM 613 O O . TYR A 1 86 ? -7.206 0.093 0.141 1.00 96.81 86 TYR A O 1
ATOM 621 N N . ALA A 1 87 ? -7.120 -0.296 -2.054 1.00 96.75 87 ALA A N 1
ATOM 622 C CA . ALA A 1 87 ? -6.813 -1.715 -1.875 1.00 96.75 87 ALA A CA 1
ATOM 623 C C . ALA A 1 87 ? -5.449 -1.914 -1.193 1.00 96.75 87 ALA A C 1
ATOM 625 O O . ALA A 1 87 ? -5.321 -2.760 -0.311 1.00 96.75 87 ALA A O 1
ATOM 626 N N . ASP A 1 88 ? -4.473 -1.072 -1.533 1.00 97.56 88 ASP A N 1
ATOM 627 C CA . ASP A 1 88 ? -3.141 -1.094 -0.940 1.00 97.56 88 ASP A CA 1
ATOM 628 C C . ASP A 1 88 ? -3.160 -0.764 0.553 1.00 97.56 88 ASP A C 1
ATOM 630 O O . ASP A 1 88 ? -2.509 -1.458 1.324 1.00 97.56 88 ASP A O 1
ATOM 634 N N . GLY A 1 89 ? -3.936 0.236 0.988 1.00 98.00 89 GLY A N 1
ATOM 635 C CA . GLY A 1 89 ? -4.062 0.548 2.416 1.00 98.00 89 GLY A CA 1
ATOM 636 C C . GLY A 1 89 ? -4.727 -0.575 3.217 1.00 98.00 89 GLY A C 1
ATOM 637 O O . GLY A 1 89 ? -4.259 -0.906 4.304 1.00 98.00 89 GLY A O 1
ATOM 638 N N . VAL A 1 90 ? -5.747 -1.242 2.655 1.00 97.62 90 VAL A N 1
ATOM 639 C CA . VAL A 1 90 ? -6.336 -2.442 3.282 1.00 97.62 90 VAL A CA 1
ATOM 640 C C . VAL A 1 90 ? -5.292 -3.552 3.410 1.00 97.62 90 VAL A C 1
ATOM 642 O O . VAL A 1 90 ? -5.119 -4.104 4.495 1.00 97.62 90 VAL A O 1
ATOM 645 N N . ALA A 1 91 ? -4.594 -3.877 2.321 1.00 97.75 91 ALA A N 1
ATOM 646 C CA . ALA A 1 91 ? -3.639 -4.980 2.294 1.00 97.75 91 ALA A CA 1
ATOM 647 C C . ALA A 1 91 ? -2.409 -4.713 3.182 1.00 97.75 91 ALA A C 1
ATOM 649 O O . ALA A 1 91 ? -1.971 -5.612 3.900 1.00 97.75 91 ALA A O 1
ATOM 650 N N . PHE A 1 92 ? -1.890 -3.479 3.191 1.00 98.25 92 PHE A N 1
ATOM 651 C CA . PHE A 1 92 ? -0.826 -3.052 4.102 1.00 98.25 92 PHE A CA 1
ATOM 652 C C . PHE A 1 92 ? -1.274 -3.166 5.557 1.00 98.25 92 PHE A C 1
ATOM 654 O O . PHE A 1 92 ? -0.577 -3.783 6.363 1.00 98.25 92 PHE A O 1
ATOM 661 N N . GLY A 1 93 ? -2.460 -2.641 5.877 1.00 97.38 93 GLY A N 1
ATOM 662 C CA . GLY A 1 93 ? -3.013 -2.680 7.224 1.00 97.38 93 GLY A CA 1
ATOM 663 C C . GLY A 1 93 ? -3.177 -4.103 7.761 1.00 97.38 93 GLY A C 1
ATOM 664 O O . GLY A 1 93 ? -2.797 -4.403 8.886 1.00 97.38 93 GLY A O 1
ATOM 665 N N . GLN A 1 94 ? -3.686 -5.018 6.932 1.00 96.00 94 GLN A N 1
ATOM 666 C CA . GLN A 1 94 ? -3.857 -6.422 7.314 1.00 96.00 94 GLN A CA 1
ATOM 667 C C . GLN A 1 94 ? -2.532 -7.167 7.508 1.00 96.00 94 GLN A C 1
ATOM 669 O O . GLN A 1 94 ? -2.440 -8.012 8.403 1.00 96.00 94 GLN A O 1
ATOM 674 N N . ALA A 1 95 ? -1.533 -6.873 6.669 1.00 96.62 95 ALA A N 1
ATOM 675 C CA . ALA A 1 95 ? -0.214 -7.496 6.732 1.00 96.62 95 ALA A CA 1
ATOM 676 C C . ALA A 1 95 ? 0.594 -7.056 7.961 1.00 96.62 95 ALA A C 1
ATOM 678 O O . ALA A 1 95 ? 1.441 -7.810 8.418 1.00 96.62 95 ALA A O 1
ATOM 679 N N . ASN A 1 96 ? 0.311 -5.866 8.495 1.00 96.25 96 ASN A N 1
ATOM 680 C CA . ASN A 1 96 ? 1.072 -5.245 9.580 1.00 96.25 96 ASN A CA 1
ATOM 681 C C . ASN A 1 96 ? 0.285 -5.131 10.894 1.00 96.25 96 ASN A C 1
ATOM 683 O O . ASN A 1 96 ? 0.759 -4.497 11.830 1.00 96.25 96 ASN A O 1
ATOM 687 N N . ARG A 1 97 ? -0.918 -5.719 10.975 1.00 94.38 97 ARG A N 1
ATOM 688 C CA . ARG A 1 97 ? -1.902 -5.478 12.049 1.00 94.38 97 ARG A CA 1
ATOM 689 C C . ARG A 1 97 ? -1.370 -5.637 13.476 1.00 94.38 97 ARG A C 1
ATOM 691 O O . ARG A 1 97 ? -1.891 -4.990 14.375 1.00 94.38 97 ARG A O 1
ATOM 698 N N . ASP A 1 98 ? -0.374 -6.494 13.682 1.00 94.94 98 ASP A N 1
A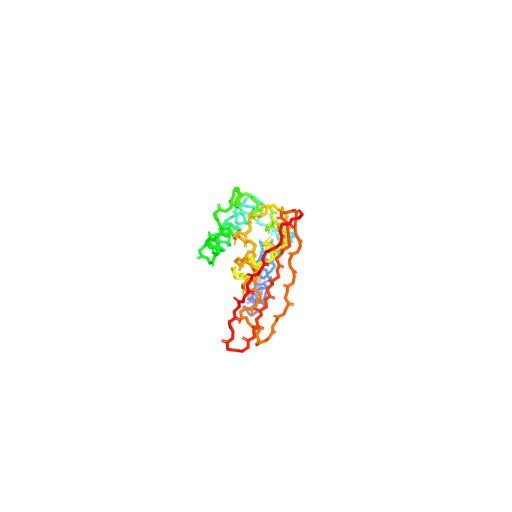TOM 699 C CA . ASP A 1 98 ? 0.223 -6.759 14.997 1.00 94.94 98 ASP A CA 1
ATOM 700 C C . ASP A 1 98 ? 1.049 -5.582 15.529 1.00 94.94 98 ASP A C 1
ATOM 702 O O . ASP A 1 98 ? 1.199 -5.424 16.735 1.00 94.94 98 ASP A O 1
ATOM 706 N N . GLU A 1 99 ? 1.508 -4.719 14.633 1.00 94.12 99 GLU A N 1
ATOM 707 C CA . GLU A 1 99 ? 2.364 -3.565 14.903 1.00 94.12 99 GLU A CA 1
ATOM 708 C C . GLU A 1 99 ? 1.625 -2.235 14.655 1.00 94.12 99 GLU A C 1
ATOM 710 O O . GLU A 1 99 ? 2.263 -1.193 14.502 1.00 94.12 99 GLU A O 1
ATOM 715 N N . LEU A 1 100 ? 0.297 -2.274 14.507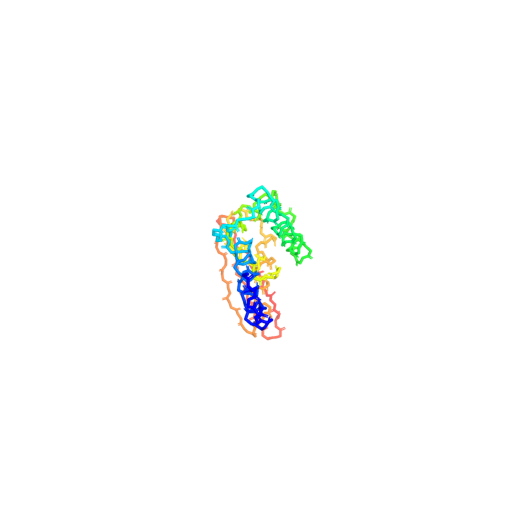 1.00 95.75 100 LEU A N 1
ATOM 716 C CA . LEU A 1 100 ? -0.531 -1.088 14.291 1.00 95.75 100 LEU A CA 1
ATOM 717 C C . LEU A 1 100 ? -1.263 -0.702 15.570 1.00 95.75 100 LEU A C 1
ATOM 719 O O . LEU A 1 100 ? -1.762 -1.566 16.301 1.00 95.75 100 LEU A O 1
ATOM 723 N N . SER A 1 101 ? -1.420 0.603 15.781 1.00 95.88 101 SER A N 1
ATOM 724 C CA . SER A 1 101 ? -2.325 1.122 16.800 1.00 95.88 101 SER A CA 1
ATOM 725 C C . SER A 1 101 ? -3.761 0.637 16.580 1.00 95.88 101 SER A C 1
ATOM 727 O O . SER A 1 101 ? -4.186 0.290 15.469 1.00 95.88 101 SER A O 1
ATOM 729 N N . GLU A 1 102 ? -4.559 0.655 17.649 1.00 95.44 102 GLU A N 1
ATOM 730 C CA . GLU A 1 102 ? -5.986 0.355 17.548 1.00 95.44 102 GLU A CA 1
ATOM 731 C C . GLU A 1 102 ? -6.688 1.277 16.539 1.00 95.44 102 GLU A C 1
ATOM 733 O O . GLU A 1 102 ? -7.475 0.801 15.723 1.00 95.44 102 GLU A O 1
ATOM 738 N N . GLY A 1 103 ? -6.349 2.571 16.521 1.00 96.25 103 GLY A N 1
ATOM 739 C CA . GLY A 1 103 ? -6.930 3.544 15.595 1.00 96.25 103 GLY A CA 1
ATOM 740 C C . GLY A 1 103 ? -6.697 3.181 14.126 1.00 96.25 103 GLY A C 1
ATOM 741 O O . GLY A 1 103 ? -7.642 3.175 13.331 1.00 96.25 103 GLY A O 1
ATOM 742 N N . ALA A 1 104 ? -5.467 2.810 13.762 1.00 97.19 104 ALA A N 1
ATOM 743 C CA . ALA A 1 104 ? -5.143 2.391 12.398 1.00 97.19 104 ALA A CA 1
ATOM 744 C C . ALA A 1 104 ? -5.859 1.083 12.019 1.00 97.19 104 ALA A C 1
ATOM 746 O O . ALA A 1 104 ? -6.403 0.951 10.917 1.00 97.19 104 ALA A O 1
ATOM 747 N N . ARG A 1 105 ? -5.949 0.127 12.950 1.00 96.88 105 ARG A N 1
ATOM 748 C CA . ARG A 1 105 ? -6.702 -1.121 12.738 1.00 96.88 105 ARG A CA 1
ATOM 749 C C . ARG A 1 105 ? -8.199 -0.866 12.559 1.00 96.88 105 ARG A C 1
ATOM 751 O O . ARG A 1 105 ? -8.821 -1.467 11.680 1.00 96.88 105 ARG A O 1
ATOM 758 N N . VAL A 1 106 ? -8.778 0.048 13.339 1.00 96.50 106 VAL A N 1
ATOM 759 C CA . VAL A 1 106 ? -10.174 0.498 13.225 1.00 96.50 106 VAL A CA 1
ATOM 760 C C . VAL A 1 106 ? -10.443 1.108 11.848 1.00 96.50 106 VAL A C 1
ATOM 762 O O . VAL A 1 106 ? -11.453 0.769 11.224 1.00 96.50 106 VAL A O 1
ATOM 765 N N . GLU A 1 107 ? -9.549 1.962 11.340 1.00 97.56 107 GLU A N 1
ATOM 766 C CA . GLU A 1 107 ? -9.657 2.551 9.999 1.00 97.56 107 GLU A CA 1
ATOM 767 C C . GLU A 1 107 ? -9.711 1.461 8.908 1.00 97.56 107 GLU A C 1
ATOM 769 O O . GLU A 1 107 ? -10.645 1.424 8.095 1.00 97.56 107 GLU A O 1
ATOM 774 N N . VAL A 1 108 ? -8.768 0.511 8.944 1.00 96.81 108 VAL A N 1
ATOM 775 C CA . VAL A 1 108 ? -8.688 -0.637 8.020 1.00 96.81 108 VAL A CA 1
ATOM 776 C C . VAL A 1 108 ? -9.943 -1.507 8.100 1.00 96.81 108 VAL A C 1
ATOM 778 O O . VAL A 1 108 ? -10.536 -1.869 7.075 1.00 96.81 108 VAL A O 1
ATOM 781 N N . LEU A 1 109 ? -10.395 -1.827 9.311 1.00 95.56 109 LEU A N 1
ATOM 782 C CA . LEU A 1 109 ? -11.550 -2.689 9.535 1.00 95.56 109 LEU A CA 1
ATOM 783 C C . LEU A 1 109 ? -12.858 -2.028 9.072 1.00 95.56 109 LEU A C 1
ATOM 785 O O . LEU A 1 109 ? -13.684 -2.673 8.413 1.00 95.56 109 LEU A O 1
ATOM 789 N N . ARG A 1 110 ? -13.025 -0.724 9.329 1.00 94.50 110 ARG A N 1
ATOM 790 C CA . ARG A 1 110 ? -14.173 0.063 8.853 1.00 94.50 110 ARG A CA 1
ATOM 791 C C . ARG A 1 110 ? -14.232 0.083 7.332 1.00 94.50 110 ARG A C 1
ATOM 793 O O . ARG A 1 110 ? -15.303 -0.139 6.757 1.00 94.50 110 ARG A O 1
ATOM 800 N N . ALA A 1 111 ? -13.094 0.299 6.677 1.00 94.50 111 ALA A N 1
ATOM 801 C CA . ALA A 1 111 ? -13.016 0.301 5.226 1.00 94.50 111 ALA A CA 1
ATOM 802 C C . ALA A 1 111 ? -13.426 -1.055 4.635 1.00 94.50 111 ALA A C 1
ATOM 804 O O . ALA A 1 111 ? -14.251 -1.090 3.726 1.00 94.50 111 ALA A O 1
ATOM 805 N N . ARG A 1 112 ? -12.964 -2.177 5.198 1.00 94.25 112 ARG A N 1
ATOM 806 C CA . ARG A 1 112 ? -13.368 -3.525 4.748 1.00 94.25 112 ARG A CA 1
ATOM 807 C C . ARG A 1 112 ? -14.876 -3.780 4.862 1.00 94.25 112 ARG A C 1
ATOM 809 O O . ARG A 1 112 ? -15.426 -4.562 4.082 1.00 94.25 112 ARG A O 1
ATOM 816 N N . CYS A 1 113 ? -15.548 -3.114 5.801 1.00 92.88 113 CYS A N 1
ATOM 817 C CA . CYS A 1 113 ? -16.993 -3.217 5.981 1.00 92.88 113 CYS A CA 1
ATOM 818 C C . CYS A 1 113 ? -17.786 -2.352 4.993 1.00 92.88 113 CYS A C 1
ATOM 820 O O . CYS A 1 113 ? -18.856 -2.771 4.567 1.00 92.88 113 CYS A O 1
ATOM 822 N N . VAL A 1 114 ? -17.304 -1.158 4.621 1.00 86.69 114 VAL A N 1
ATOM 823 C CA . VAL A 1 114 ? -18.141 -0.121 3.975 1.00 86.69 114 VAL A CA 1
ATOM 824 C C . VAL A 1 114 ? -18.802 -0.567 2.665 1.00 86.69 114 VAL A C 1
ATOM 826 O O . VAL A 1 114 ? -19.915 -0.143 2.366 1.00 86.69 114 VAL A O 1
ATOM 829 N N . ARG A 1 115 ? -18.153 -1.462 1.911 1.00 84.19 115 ARG A N 1
ATOM 830 C CA . ARG A 1 115 ? -18.667 -1.992 0.636 1.00 84.19 115 ARG A CA 1
ATOM 831 C C . ARG A 1 115 ? -19.666 -3.144 0.795 1.00 84.19 115 ARG A C 1
ATOM 833 O O . ARG A 1 115 ? -20.142 -3.672 -0.203 1.00 84.19 115 ARG A O 1
ATOM 840 N N . ARG A 1 116 ? -19.972 -3.561 2.025 1.00 88.69 116 ARG A N 1
ATOM 841 C CA . ARG A 1 116 ? -20.865 -4.687 2.326 1.00 88.69 116 ARG A CA 1
ATOM 842 C C . ARG A 1 116 ? -22.190 -4.179 2.889 1.00 88.69 116 ARG A C 1
ATOM 844 O O . ARG A 1 116 ? -22.210 -3.241 3.686 1.00 88.69 116 ARG A O 1
ATOM 851 N N . ARG A 1 117 ? -23.301 -4.812 2.499 1.00 87.88 117 ARG A N 1
ATOM 852 C CA . ARG A 1 117 ? -24.637 -4.515 3.053 1.00 87.88 117 ARG A CA 1
ATOM 853 C C . ARG A 1 117 ? -24.780 -5.029 4.490 1.00 87.88 117 ARG A C 1
ATOM 855 O O . ARG A 1 117 ? -25.361 -4.349 5.326 1.00 87.88 117 ARG A O 1
ATOM 862 N N . LEU A 1 118 ? -24.203 -6.198 4.758 1.00 90.31 118 LEU A N 1
ATOM 863 C CA . LEU A 1 118 ? -24.085 -6.829 6.069 1.00 90.31 118 LEU A CA 1
ATOM 864 C C . LEU A 1 118 ? -22.660 -7.388 6.200 1.00 90.31 118 LEU A C 1
ATOM 866 O O . LEU A 1 118 ? -22.143 -7.966 5.240 1.00 90.31 118 LEU A O 1
ATOM 870 N N . ALA A 1 119 ? -22.009 -7.208 7.347 1.00 92.31 119 ALA A N 1
ATOM 871 C CA . ALA A 1 119 ? -20.701 -7.799 7.615 1.00 92.31 119 ALA A CA 1
ATOM 872 C C . ALA A 1 119 ? -20.4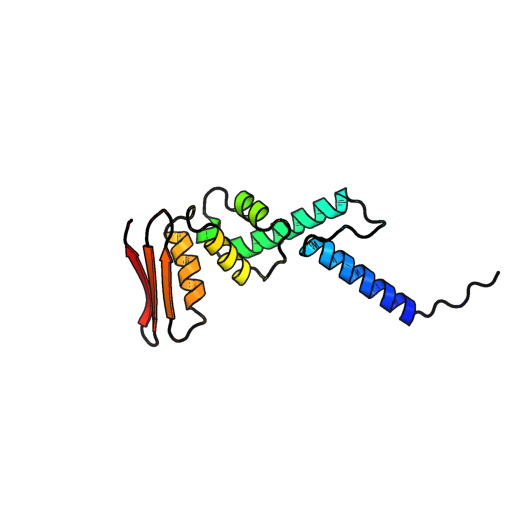76 -8.014 9.110 1.00 92.31 119 ALA A C 1
ATOM 874 O O . ALA A 1 119 ? -20.789 -7.140 9.909 1.00 92.31 119 ALA A O 1
ATOM 875 N N . VAL A 1 120 ? -19.857 -9.137 9.462 1.00 92.81 120 VAL A N 1
ATOM 876 C CA . VAL A 1 120 ? -19.257 -9.359 10.778 1.00 92.81 120 VAL A CA 1
ATOM 877 C C . VAL A 1 120 ? -17.809 -9.743 10.529 1.00 92.81 120 VAL A C 1
ATOM 879 O O . VAL A 1 120 ? -17.540 -10.769 9.907 1.00 92.81 120 VAL A O 1
ATOM 882 N N . LEU A 1 121 ? -16.877 -8.879 10.919 1.00 93.94 121 LEU A N 1
ATOM 883 C CA . LEU A 1 121 ? -15.445 -9.086 10.726 1.00 93.94 121 LEU A CA 1
ATOM 884 C C . LEU A 1 121 ? -14.749 -9.052 12.080 1.00 93.94 121 LEU A C 1
ATOM 886 O O . LEU A 1 121 ? -14.982 -8.148 12.873 1.00 93.94 121 LEU A O 1
ATOM 890 N N . VAL A 1 122 ? -13.855 -10.008 12.306 1.00 92.94 122 VAL A N 1
ATOM 891 C CA . VAL A 1 122 ? -12.986 -10.037 13.483 1.00 92.94 122 VAL A CA 1
ATOM 892 C C . VAL A 1 122 ? -11.559 -9.764 13.031 1.00 92.94 122 VAL A C 1
ATOM 894 O O . VAL A 1 122 ? -11.081 -10.370 12.071 1.00 92.94 122 VAL A O 1
ATOM 897 N N . ASP A 1 123 ? -10.887 -8.855 13.723 1.00 93.44 123 ASP A N 1
ATOM 898 C CA . ASP A 1 123 ? -9.468 -8.570 13.574 1.00 93.44 123 ASP A CA 1
ATOM 899 C C . ASP A 1 123 ? -8.755 -8.900 14.889 1.00 93.44 123 ASP A C 1
ATOM 901 O O . ASP A 1 123 ? -8.969 -8.249 15.910 1.00 93.44 123 ASP A O 1
ATOM 905 N N . ARG A 1 124 ? -7.930 -9.950 14.875 1.00 93.25 124 ARG A N 1
ATOM 906 C CA . ARG A 1 124 ? -7.099 -10.350 16.017 1.00 93.25 124 ARG A CA 1
ATOM 907 C C . ARG A 1 124 ? -5.654 -9.997 15.711 1.00 93.25 124 ARG A C 1
ATOM 909 O O . ARG A 1 124 ? -5.104 -10.493 14.725 1.00 93.25 124 ARG A O 1
ATOM 916 N N . ALA A 1 125 ? -5.055 -9.179 16.561 1.00 91.94 125 ALA A N 1
ATOM 917 C CA . ALA A 1 125 ? -3.667 -8.754 16.432 1.00 91.94 125 ALA A CA 1
ATOM 918 C C . ALA A 1 125 ? -3.040 -8.601 17.815 1.00 91.94 125 ALA A C 1
ATOM 920 O O . ALA A 1 125 ? -3.801 -8.537 18.775 1.00 91.94 125 ALA A O 1
ATOM 921 N N . ALA A 1 126 ? -1.710 -8.563 17.946 1.00 88.12 126 ALA A N 1
ATOM 922 C CA . ALA A 1 126 ? -0.958 -8.502 19.213 1.00 88.12 126 ALA A CA 1
ATOM 923 C C . ALA A 1 126 ? -1.596 -7.586 20.286 1.00 88.12 126 ALA A C 1
ATOM 925 O O . ALA A 1 126 ? -1.818 -8.033 21.412 1.00 88.12 126 ALA A O 1
ATOM 926 N N . GLY A 1 127 ? -2.024 -6.378 19.905 1.00 83.31 127 GLY A N 1
ATOM 927 C CA . GLY A 1 127 ? -2.659 -5.394 20.794 1.00 83.31 127 GLY A CA 1
ATOM 928 C C . GLY A 1 127 ? -4.132 -5.627 21.174 1.00 83.31 127 GLY A C 1
ATOM 929 O O . GLY A 1 127 ? -4.736 -4.742 21.764 1.00 83.31 127 GLY A O 1
ATOM 930 N N . GLY A 1 128 ? -4.750 -6.758 20.817 1.00 91.44 128 GLY A N 1
ATOM 931 C CA . GLY A 1 128 ? -6.123 -7.111 21.217 1.00 91.44 128 GLY A CA 1
ATOM 932 C C . GLY A 1 128 ? -7.034 -7.506 20.053 1.00 91.44 128 GLY A C 1
ATOM 933 O O . GLY A 1 128 ? -6.606 -7.626 18.899 1.00 91.44 128 GLY A O 1
ATOM 934 N N . THR A 1 129 ? -8.317 -7.712 20.343 1.00 94.31 129 THR A N 1
ATOM 935 C CA . THR A 1 129 ? -9.323 -8.124 19.352 1.00 94.31 129 THR A CA 1
ATOM 936 C C . THR A 1 129 ? -10.274 -6.981 19.028 1.00 94.31 129 THR A C 1
ATOM 938 O O . THR A 1 129 ? -10.844 -6.376 19.928 1.00 94.31 129 THR A O 1
ATOM 941 N N . LEU A 1 130 ? -10.502 -6.734 17.738 1.00 95.44 130 LEU A N 1
ATOM 942 C CA . LEU A 1 130 ? -11.545 -5.841 17.247 1.00 95.44 130 LEU A CA 1
ATOM 943 C C . LEU A 1 130 ? -12.632 -6.651 16.539 1.00 95.44 130 LEU A C 1
ATOM 945 O O . LEU A 1 130 ? -12.348 -7.510 15.703 1.00 95.44 130 LEU A O 1
ATOM 949 N N . LEU A 1 131 ? -13.886 -6.354 16.850 1.00 95.19 131 LEU A N 1
ATOM 950 C CA . LEU A 1 131 ? -15.068 -6.891 16.190 1.00 95.19 131 LEU A CA 1
ATOM 951 C C . LEU A 1 131 ? -15.783 -5.746 15.477 1.00 95.19 131 LEU A C 1
ATOM 953 O O . LEU A 1 131 ? -16.231 -4.800 16.116 1.00 95.19 131 LEU A O 1
ATOM 957 N N . ALA A 1 132 ? -15.930 -5.848 14.161 1.00 94.62 132 ALA A N 1
ATOM 958 C CA . ALA A 1 132 ? -16.759 -4.945 13.382 1.00 94.62 132 ALA A CA 1
ATOM 959 C C . ALA A 1 132 ? -18.056 -5.624 12.964 1.00 94.62 132 ALA A C 1
ATOM 961 O O . ALA A 1 132 ? -18.038 -6.698 12.361 1.00 94.62 132 ALA A O 1
ATOM 962 N N . VAL A 1 133 ? -19.170 -4.949 13.221 1.00 93.50 133 VAL A N 1
ATOM 963 C CA . VAL A 1 133 ? -20.503 -5.352 12.783 1.00 93.50 133 VAL A CA 1
ATOM 964 C C . VAL A 1 133 ? -21.076 -4.236 11.921 1.00 93.50 133 VAL A C 1
ATOM 966 O O . VAL A 1 133 ? -21.170 -3.085 12.344 1.00 93.50 133 VAL A O 1
ATOM 969 N N . ARG A 1 134 ? -21.458 -4.571 10.691 1.00 92.19 134 ARG A N 1
ATOM 970 C CA . ARG A 1 134 ? -22.178 -3.685 9.781 1.00 92.19 134 ARG A CA 1
ATOM 971 C C . ARG A 1 134 ? -23.523 -4.293 9.445 1.00 92.19 134 ARG A C 1
ATOM 973 O O . ARG A 1 134 ? -23.577 -5.433 8.987 1.00 92.19 134 ARG A O 1
ATOM 980 N N . ALA A 1 135 ? -24.575 -3.504 9.607 1.00 90.44 135 ALA A N 1
ATOM 981 C CA . ALA A 1 135 ? -25.932 -3.873 9.240 1.00 90.44 135 ALA A CA 1
ATOM 982 C C . ALA A 1 135 ? -26.678 -2.673 8.634 1.00 90.44 135 ALA A C 1
ATOM 984 O O . ALA A 1 135 ? -26.316 -1.522 8.913 1.00 90.44 135 ALA A O 1
ATOM 985 N N . PRO A 1 136 ? -27.714 -2.909 7.807 1.00 86.31 136 PRO A N 1
ATOM 986 C CA . PRO A 1 136 ? -28.605 -1.847 7.351 1.00 86.31 136 PRO A CA 1
ATOM 987 C C . PRO A 1 136 ? -29.182 -1.076 8.548 1.00 86.31 136 PRO A C 1
ATOM 989 O O . PRO A 1 136 ? -29.582 -1.684 9.534 1.00 86.31 136 PRO A O 1
ATOM 992 N N . GLY A 1 137 ? -29.190 0.256 8.483 1.00 83.38 137 GLY A N 1
ATOM 993 C CA . GLY A 1 137 ? -29.706 1.124 9.553 1.00 83.38 137 GLY A CA 1
ATOM 994 C C . GLY A 1 137 ? -28.753 1.366 10.734 1.00 83.38 137 GLY A C 1
ATOM 995 O O . GLY A 1 137 ? -28.799 2.441 11.316 1.00 83.38 137 GLY A O 1
ATOM 996 N N . LEU A 1 138 ? -27.842 0.435 11.044 1.00 80.38 138 LEU A N 1
ATOM 997 C CA . LEU A 1 138 ? -26.890 0.559 12.164 1.00 80.38 138 LEU A CA 1
ATOM 998 C C . LEU A 1 138 ? -25.567 1.251 11.775 1.00 80.38 138 LEU A C 1
ATOM 1000 O O . LEU A 1 138 ? -24.824 1.731 12.627 1.00 80.38 138 LEU A O 1
ATOM 1004 N N . GLY A 1 139 ? -25.231 1.278 10.482 1.00 85.50 139 GLY A N 1
ATOM 1005 C CA . GLY A 1 139 ? -23.897 1.688 10.036 1.00 85.50 139 GLY A CA 1
ATOM 1006 C C . GLY A 1 139 ? -22.844 0.632 10.389 1.00 85.50 139 GLY A C 1
ATOM 1007 O O . GLY A 1 139 ? -23.133 -0.561 10.342 1.00 85.50 139 GLY A O 1
ATOM 1008 N N . THR A 1 140 ? -21.608 1.051 10.684 1.00 90.75 140 THR A N 1
ATOM 1009 C CA . THR A 1 140 ? -20.528 0.144 11.121 1.00 90.75 140 THR A CA 1
ATOM 1010 C C . THR A 1 140 ? -20.183 0.420 12.582 1.00 90.75 140 THR A C 1
ATOM 1012 O O . THR A 1 140 ? -19.582 1.459 12.879 1.00 90.75 140 THR A O 1
ATOM 1015 N N . LEU A 1 141 ? -20.519 -0.533 13.451 1.00 90.50 141 LEU A N 1
ATOM 1016 C CA . LEU A 1 141 ? -20.108 -0.593 14.850 1.00 90.50 141 LEU A CA 1
ATOM 1017 C C . LEU A 1 141 ? -18.762 -1.318 14.944 1.00 90.50 141 LEU A C 1
ATOM 1019 O O . LEU A 1 141 ? -18.570 -2.335 14.276 1.00 90.50 141 LEU A O 1
ATOM 1023 N N . ILE A 1 142 ? -17.844 -0.805 15.761 1.00 93.38 142 ILE A N 1
ATOM 1024 C CA . ILE A 1 142 ? -16.578 -1.475 16.069 1.00 93.38 142 ILE A CA 1
ATOM 1025 C C . ILE A 1 142 ? -16.445 -1.557 17.585 1.00 93.38 142 ILE A C 1
ATOM 1027 O O . ILE A 1 142 ? -16.631 -0.556 18.270 1.00 93.38 142 ILE A O 1
ATOM 1031 N N . LEU A 1 143 ? -16.159 -2.756 18.079 1.00 92.25 143 LEU A N 1
ATOM 1032 C CA . LEU A 1 143 ? -15.972 -3.072 19.488 1.00 92.25 143 LEU A CA 1
ATOM 1033 C C . LEU A 1 143 ? -14.558 -3.612 19.685 1.00 92.25 143 LEU A C 1
ATOM 1035 O O . LEU A 1 143 ? -14.113 -4.453 18.902 1.00 92.25 143 LEU A O 1
ATOM 1039 N N . GLY A 1 144 ? -13.873 -3.137 20.721 1.00 89.69 144 GLY A N 1
ATOM 1040 C CA . GLY A 1 144 ? -12.556 -3.617 21.122 1.00 89.69 144 GLY A CA 1
ATOM 1041 C C . GLY A 1 144 ? -12.623 -4.444 22.397 1.00 89.69 144 GLY A C 1
ATOM 1042 O O . GLY A 1 144 ? -13.376 -4.126 23.314 1.00 89.69 144 GLY A O 1
ATOM 1043 N N . ALA A 1 145 ? -11.829 -5.507 22.441 1.00 83.50 145 ALA A N 1
ATOM 1044 C CA . ALA A 1 145 ? -11.506 -6.237 23.653 1.00 83.50 145 ALA A CA 1
ATOM 1045 C C . ALA A 1 145 ? -9.976 -6.264 23.791 1.00 83.50 145 ALA A C 1
ATOM 1047 O O . ALA A 1 145 ? -9.303 -6.730 22.855 1.00 83.50 145 ALA A O 1
ATOM 1048 N N . PRO A 1 146 ? -9.416 -5.766 24.910 1.00 78.75 146 PRO A N 1
ATOM 1049 C CA . PRO A 1 146 ? -7.995 -5.922 25.184 1.00 78.75 146 PRO A CA 1
ATOM 1050 C C . PRO A 1 146 ? -7.646 -7.412 25.259 1.00 78.75 146 PRO A C 1
ATOM 1052 O O . PRO A 1 146 ? -8.524 -8.261 25.443 1.00 78.75 146 PRO A O 1
ATOM 1055 N N . ARG A 1 147 ? -6.372 -7.721 25.021 1.00 67.12 147 ARG A N 1
ATOM 1056 C CA . ARG A 1 147 ? -5.890 -9.100 25.067 1.00 67.12 147 ARG A CA 1
ATOM 1057 C C . ARG A 1 147 ? -5.784 -9.616 26.495 1.00 67.12 147 ARG A C 1
ATOM 1059 O O . ARG A 1 147 ? -5.413 -8.806 27.370 1.00 67.12 147 ARG A O 1
#

Radius of gyration: 21.58 Å; Cα contacts (8 Å, |Δi|>4): 174; chains: 1; bounding box: 52×21×75 Å

Sequence (147 aa):
MGTAPVDPDAARARLAVGQSALVAALVAGGADPAGFDPGAMEATRRALVDKRRAGVARRWPTLAAEPEFGVRFQAWAAGRPPAGAYADGVAFGQANRDELSEGARVEVLRARCVRRRLAVLVDRAAGGTLLAVRAPGLGTLILGAPR

Secondary structure (DSSP, 8-state):
---PPP-HHHHHHHHHHHHHHHHHHHHH-PPPPTTS-HHHHHHHHHHHHHHHHHHHHHH-HHHHTSTTHHHHHHHHHTT-----HHHHHHHHHHHSGGGS-HHHHHHHHHHHHHT-SSEEEEEEETTEEEEEEEETTTEEEEEEE--

Organism: Frankia alni (strain DSM 45986 / CECT 9034 / ACN14a) (NCBI:txid326424)

pLDDT: mean 91.31, std 8.35, range [41.19, 98.38]

Foldseek 3Di:
DDDDPPPVVVVVVVVVVVVVVLCCCLAQVDDHDPPDDPVVSVVSSQVVLVVLLVQLCVVQVQCVPAPPSSVLSSVVRVNHHDPGNLVSLLVSCLVCVQRHDPSSVVSSVLSVPPVDQWDWDWDQYNQFIKIWTAHPPPRIDIDTDGD

Mean predicted aligned error: 6.1 Å

Solvent-accessible surface area (backbone atoms only — not comparable to full-atom values): 8400 Å² total; per-residue (Å²): 134,83,79,72,82,76,56,64,64,64,52,50,52,54,48,53,52,52,51,51,50,46,52,43,20,56,45,46,55,47,76,80,60,89,92,61,60,68,67,61,50,53,53,48,34,52,53,52,49,50,53,48,49,53,46,22,35,75,74,37,58,59,51,48,69,40,86,61,34,68,61,55,47,48,64,67,45,59,62,43,60,82,72,48,42,70,54,41,46,41,53,52,43,67,76,42,40,57,82,45,56,70,66,29,49,49,53,38,53,51,56,73,39,69,87,45,73,62,40,80,47,77,48,80,32,76,82,19,38,37,40,37,43,29,39,80,96,70,49,76,47,74,47,78,43,79,112